Protein AF-A0A8S1B971-F1 (afdb_monomer_lite)

Sequence (126 aa):
MNSESKQNLVDVTKQIGSVVGVPVQDVDIRDVYRFKLKDNSDGPIIVELNTKIKKENFIESTITYNKGKGSDSRLNTEHLKMNGPIKPIYVAKALTKRTKHLQFLARVFKKNHKSRVAGLPMVKCF

Structure (mmCIF, N/CA/C/O backbone):
data_AF-A0A8S1B971-F1
#
_entry.id   AF-A0A8S1B971-F1
#
loop_
_atom_site.group_PDB
_atom_site.id
_atom_site.type_symbol
_atom_site.label_atom_id
_atom_site.label_alt_id
_atom_site.label_comp_id
_atom_site.label_asym_id
_atom_site.label_entity_id
_atom_site.label_seq_id
_atom_site.pdbx_PDB_ins_code
_atom_site.Cartn_x
_atom_site.Cartn_y
_atom_site.Cartn_z
_atom_site.occupancy
_atom_site.B_iso_or_equiv
_atom_site.auth_seq_id
_atom_site.auth_comp_id
_atom_site.auth_asym_id
_atom_site.auth_atom_id
_atom_site.pdbx_PDB_model_num
ATOM 1 N N . MET A 1 1 ? -6.088 27.560 0.575 1.00 31.70 1 MET A N 1
ATOM 2 C CA . MET A 1 1 ? -5.844 26.489 1.564 1.00 31.70 1 MET A CA 1
ATOM 3 C C . MET A 1 1 ? -6.767 25.324 1.239 1.00 31.70 1 MET A C 1
ATOM 5 O O . MET A 1 1 ? -7.911 25.338 1.667 1.00 31.70 1 MET A O 1
ATOM 9 N N . ASN A 1 2 ? -6.318 24.352 0.442 1.00 47.91 2 ASN A N 1
ATOM 10 C CA . ASN A 1 2 ? -7.108 23.138 0.219 1.00 47.91 2 ASN A CA 1
ATOM 11 C C . ASN A 1 2 ? -6.821 22.185 1.376 1.00 47.91 2 ASN A C 1
ATOM 13 O O . ASN A 1 2 ? -5.791 21.517 1.392 1.00 47.91 2 ASN A O 1
ATOM 17 N N . SER A 1 3 ? -7.696 22.194 2.379 1.00 62.12 3 SER A N 1
ATOM 18 C CA . SER A 1 3 ? -7.643 21.222 3.467 1.00 62.12 3 SER A CA 1
ATOM 19 C C . SER A 1 3 ? -8.049 19.862 2.902 1.00 62.12 3 SER A C 1
ATOM 21 O O . SER A 1 3 ? -9.220 19.620 2.617 1.00 62.12 3 SER A O 1
ATOM 23 N N . GLU A 1 4 ? -7.071 18.998 2.646 1.00 75.00 4 GLU A N 1
ATOM 24 C CA . GLU A 1 4 ? -7.327 17.609 2.280 1.00 75.00 4 GLU A CA 1
ATOM 25 C C . GLU A 1 4 ? -8.010 16.912 3.466 1.00 75.00 4 GLU A C 1
ATOM 27 O O . GLU A 1 4 ? -7.480 16.883 4.578 1.00 75.00 4 GLU A O 1
ATOM 32 N N . SER A 1 5 ? -9.221 16.394 3.247 1.00 88.88 5 SER A N 1
ATOM 33 C CA . SER A 1 5 ? -9.997 15.745 4.303 1.00 88.88 5 SER A CA 1
ATOM 34 C C . SER A 1 5 ? -9.587 14.278 4.464 1.00 88.88 5 SER A C 1
ATOM 36 O O . SER A 1 5 ? -9.109 13.646 3.519 1.00 88.88 5 SER A O 1
ATOM 38 N N . LYS A 1 6 ? -9.842 13.691 5.641 1.00 89.38 6 LYS A N 1
ATOM 39 C CA . LYS A 1 6 ? -9.680 12.238 5.832 1.00 89.38 6 LYS A CA 1
ATOM 40 C C . LYS A 1 6 ? -10.526 11.435 4.842 1.00 89.38 6 LYS A C 1
ATOM 42 O O . LYS A 1 6 ? -10.060 10.414 4.348 1.00 89.38 6 LYS A O 1
ATOM 47 N N . GLN A 1 7 ? -11.723 11.925 4.512 1.00 91.19 7 GLN A N 1
ATOM 48 C CA . GLN A 1 7 ? -12.599 11.279 3.540 1.00 91.19 7 GLN A CA 1
ATOM 49 C C . GLN A 1 7 ? -11.949 11.222 2.156 1.00 91.19 7 GLN A C 1
ATOM 51 O O . GLN A 1 7 ? -11.979 10.182 1.511 1.00 91.19 7 GLN A O 1
ATOM 56 N N . ASN A 1 8 ? -11.247 12.282 1.750 1.00 90.94 8 ASN A N 1
ATOM 57 C CA . ASN A 1 8 ? -10.541 12.299 0.469 1.00 90.94 8 ASN A CA 1
ATOM 58 C C . ASN A 1 8 ? -9.471 11.195 0.413 1.00 90.94 8 ASN A C 1
ATOM 60 O O . ASN A 1 8 ? -9.312 10.536 -0.610 1.00 90.94 8 ASN A O 1
ATOM 64 N N . LEU A 1 9 ? -8.752 10.958 1.518 1.00 92.06 9 LEU A N 1
ATOM 65 C CA . LEU A 1 9 ? -7.743 9.895 1.595 1.00 92.06 9 LEU A CA 1
ATOM 66 C C . LEU A 1 9 ? -8.369 8.492 1.550 1.00 92.06 9 LEU A C 1
ATOM 68 O O . LEU A 1 9 ? -7.817 7.580 0.923 1.00 92.06 9 LEU A O 1
ATOM 72 N N . VAL A 1 10 ? -9.524 8.324 2.199 1.00 95.00 10 VAL A N 1
ATOM 73 C CA . VAL A 1 10 ? -10.330 7.101 2.108 1.00 95.00 10 VAL A CA 1
ATOM 74 C C . VAL A 1 10 ? -10.747 6.859 0.659 1.00 95.00 10 VAL A C 1
ATOM 76 O O . VAL A 1 10 ? -10.505 5.777 0.126 1.00 95.00 10 VAL A O 1
ATOM 79 N N . ASP A 1 11 ? -11.297 7.870 -0.008 1.00 93.75 11 ASP A N 1
ATOM 80 C CA . ASP A 1 11 ? -11.799 7.753 -1.376 1.00 93.75 11 ASP A CA 1
ATOM 81 C C . ASP A 1 11 ? -10.673 7.424 -2.364 1.00 93.75 11 ASP A C 1
ATOM 83 O O . ASP A 1 11 ? -10.827 6.523 -3.189 1.00 93.75 11 ASP A O 1
ATOM 87 N N . VAL A 1 12 ? -9.502 8.055 -2.222 1.00 92.88 12 VAL A N 1
ATOM 88 C CA . VAL A 1 12 ? -8.296 7.709 -2.996 1.00 92.88 12 VAL A CA 1
ATOM 89 C C . VAL A 1 12 ? -7.918 6.239 -2.794 1.00 92.88 12 VAL A C 1
ATOM 91 O O . VAL A 1 12 ? -7.642 5.527 -3.759 1.00 92.88 12 VAL A O 1
ATOM 94 N N . THR A 1 13 ? -7.952 5.748 -1.554 1.00 94.38 13 THR A N 1
ATOM 95 C CA . THR A 1 13 ? -7.637 4.343 -1.245 1.00 94.38 13 THR A CA 1
ATOM 96 C C . THR A 1 13 ? -8.627 3.385 -1.914 1.00 94.38 13 THR A C 1
ATOM 98 O O . THR A 1 13 ? -8.216 2.388 -2.516 1.00 94.38 13 THR A O 1
ATOM 101 N N . LYS A 1 14 ? -9.927 3.700 -1.867 1.00 95.50 14 LYS A N 1
ATOM 102 C CA . LYS A 1 14 ? -10.983 2.912 -2.523 1.00 95.50 14 LYS A CA 1
ATOM 103 C C . LYS A 1 14 ? -10.843 2.904 -4.044 1.00 95.50 14 LYS A C 1
ATOM 105 O O . LYS A 1 14 ? -11.015 1.855 -4.672 1.00 95.50 14 LYS A O 1
ATOM 110 N N . GLN A 1 15 ? -10.506 4.048 -4.636 1.00 94.44 15 GLN A N 1
ATOM 111 C CA . GLN A 1 15 ? -10.269 4.171 -6.074 1.00 94.44 15 GLN A CA 1
ATOM 112 C C . GLN A 1 15 ? -9.072 3.327 -6.511 1.00 94.44 15 GLN A C 1
ATOM 114 O O . GLN A 1 15 ? -9.210 2.533 -7.440 1.00 94.44 15 GLN A O 1
ATOM 119 N N . ILE A 1 16 ? -7.939 3.412 -5.802 1.00 94.56 16 ILE A N 1
ATOM 120 C CA . ILE A 1 16 ? -6.772 2.559 -6.080 1.00 94.56 16 ILE A CA 1
ATOM 121 C C . ILE A 1 16 ? -7.170 1.085 -5.999 1.00 94.56 16 ILE A C 1
ATOM 123 O O . ILE A 1 16 ? -6.867 0.325 -6.917 1.00 94.56 16 ILE A O 1
ATOM 127 N N . GLY A 1 17 ? -7.890 0.693 -4.943 1.00 94.81 17 GLY A N 1
ATOM 128 C CA . GLY A 1 17 ? -8.397 -0.670 -4.780 1.00 94.81 17 GLY A CA 1
ATOM 129 C C . GLY A 1 17 ? -9.236 -1.139 -5.964 1.00 94.81 17 GLY A C 1
ATOM 130 O O . GLY A 1 17 ? -9.022 -2.231 -6.484 1.00 94.81 17 GLY A O 1
ATOM 131 N N . SER A 1 18 ? -10.127 -0.281 -6.450 1.00 95.12 18 SER A N 1
ATOM 132 C CA . SER A 1 18 ? -10.967 -0.570 -7.615 1.00 95.12 18 SER A CA 1
ATOM 133 C C . SER A 1 18 ? -10.136 -0.763 -8.890 1.00 95.12 18 SER A C 1
ATOM 135 O O . SER A 1 18 ? -10.376 -1.709 -9.635 1.00 95.12 18 SER A O 1
ATOM 137 N N . VAL A 1 19 ? -9.116 0.074 -9.112 1.00 94.00 19 VAL A N 1
ATOM 138 C CA . VAL A 1 19 ? -8.218 -0.009 -10.281 1.00 94.00 19 VAL A CA 1
ATOM 139 C C . VAL A 1 19 ? -7.395 -1.300 -10.280 1.00 94.00 19 VAL A C 1
ATOM 141 O O . VAL A 1 19 ? -7.203 -1.911 -11.331 1.00 94.00 19 VAL A O 1
ATOM 144 N N . VAL A 1 20 ? -6.915 -1.737 -9.111 1.00 93.62 20 VAL A N 1
ATOM 145 C CA . VAL A 1 20 ? -6.084 -2.950 -8.989 1.00 93.62 20 VAL A CA 1
ATOM 146 C C . VAL A 1 20 ? -6.897 -4.233 -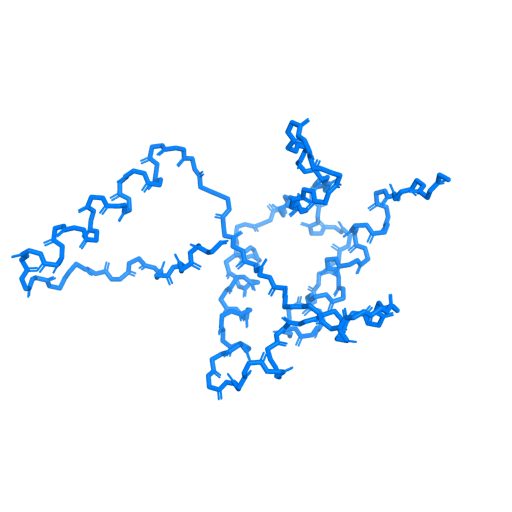8.774 1.00 93.62 20 VAL A C 1
ATOM 148 O O . VAL A 1 20 ? -6.303 -5.295 -8.606 1.00 93.62 20 VAL A O 1
ATOM 151 N N . GLY A 1 21 ? -8.233 -4.161 -8.781 1.00 93.38 21 GLY A N 1
ATOM 152 C CA . GLY A 1 21 ? -9.118 -5.324 -8.633 1.00 93.38 21 GLY A CA 1
ATOM 153 C C . GLY A 1 21 ? -9.303 -5.825 -7.195 1.00 93.38 21 GLY A C 1
ATOM 154 O O . GLY A 1 21 ? -9.755 -6.949 -6.990 1.00 93.38 21 GLY A O 1
ATOM 155 N N . VAL A 1 22 ? -8.971 -5.010 -6.191 1.00 94.88 22 VAL A N 1
ATOM 156 C CA . VAL A 1 22 ? -9.161 -5.307 -4.761 1.00 94.88 22 VAL A CA 1
ATOM 157 C C . VAL A 1 22 ? -10.022 -4.205 -4.138 1.00 94.88 22 VAL A C 1
ATOM 159 O O . VAL A 1 22 ? -9.478 -3.241 -3.593 1.00 94.88 22 VAL A O 1
ATOM 162 N N . PRO A 1 23 ? -11.363 -4.301 -4.211 1.00 94.50 23 PRO A N 1
ATOM 163 C CA . PRO A 1 23 ? -12.238 -3.274 -3.661 1.00 94.50 23 PRO A CA 1
ATOM 164 C C . PRO A 1 23 ? -12.051 -3.153 -2.142 1.00 94.50 23 PRO A C 1
ATOM 166 O O . PRO A 1 23 ? -12.080 -4.141 -1.398 1.00 94.50 23 PRO A O 1
ATOM 169 N N . VAL A 1 24 ? -11.851 -1.916 -1.691 1.00 95.50 24 VAL A N 1
ATOM 170 C CA . VAL A 1 24 ? -11.712 -1.544 -0.278 1.00 95.50 24 VAL A CA 1
ATOM 171 C C . VAL A 1 24 ? -12.991 -0.831 0.151 1.00 95.50 24 VAL A C 1
ATOM 173 O O . VAL A 1 24 ? -13.502 0.018 -0.576 1.00 95.50 24 VAL A O 1
ATOM 176 N N . GLN A 1 25 ? -13.519 -1.184 1.317 1.00 95.44 25 GLN A N 1
ATOM 177 C CA . GLN A 1 25 ? -14.675 -0.551 1.947 1.00 95.44 25 GLN A CA 1
ATOM 178 C C . GLN A 1 25 ? -14.235 0.231 3.188 1.00 95.44 25 GLN A C 1
ATOM 180 O O . GLN A 1 25 ? -13.137 0.024 3.703 1.00 95.44 25 GLN A O 1
ATOM 185 N N . ASP A 1 26 ? -15.102 1.104 3.704 1.00 94.94 26 ASP A N 1
ATOM 186 C CA . ASP A 1 26 ? -14.803 1.890 4.913 1.00 94.94 26 ASP A CA 1
ATOM 187 C C . ASP A 1 26 ? -14.473 0.999 6.113 1.00 94.94 26 ASP A C 1
ATOM 189 O O . ASP A 1 26 ? -13.524 1.261 6.841 1.00 94.94 26 ASP A O 1
ATOM 193 N N . VAL A 1 27 ? -15.193 -0.118 6.258 1.00 95.69 27 VAL A N 1
ATOM 194 C CA . VAL A 1 27 ? -14.983 -1.101 7.333 1.00 95.69 27 VAL A CA 1
ATOM 195 C C . VAL A 1 27 ? -13.614 -1.786 7.272 1.00 95.69 27 VAL A C 1
ATOM 197 O O . VAL A 1 27 ? -13.145 -2.338 8.266 1.00 95.69 27 VAL A O 1
ATOM 200 N N . ASP A 1 28 ? -12.946 -1.769 6.119 1.00 95.50 28 ASP A N 1
ATOM 201 C CA . ASP A 1 28 ? -11.613 -2.349 5.985 1.00 95.50 28 ASP A CA 1
ATOM 202 C C . ASP A 1 28 ? -10.514 -1.403 6.467 1.00 95.50 28 ASP A C 1
ATOM 204 O O . ASP A 1 28 ? -9.405 -1.865 6.748 1.00 95.50 28 ASP A O 1
ATOM 208 N N . ILE A 1 29 ? -10.796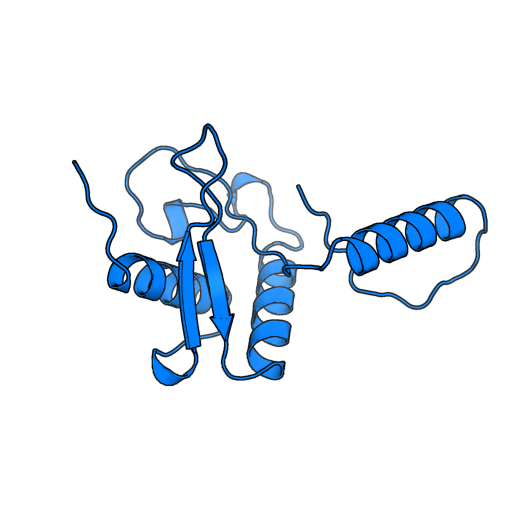 -0.100 6.536 1.00 96.38 29 ILE A N 1
ATOM 209 C CA . ILE A 1 29 ? -9.829 0.939 6.880 1.00 96.38 29 ILE A CA 1
ATOM 210 C C . ILE A 1 29 ? -9.947 1.225 8.373 1.00 96.38 29 ILE A C 1
ATOM 212 O O . ILE A 1 29 ? -10.983 1.652 8.873 1.00 96.38 29 ILE A O 1
ATOM 216 N N . ARG A 1 30 ? -8.855 0.987 9.094 1.00 95.81 30 ARG A N 1
ATOM 217 C CA . ARG A 1 30 ? -8.731 1.319 10.513 1.00 95.81 30 ARG A CA 1
ATOM 218 C C . ARG A 1 30 ? -8.391 2.785 10.713 1.00 95.81 30 ARG A C 1
ATOM 220 O O . ARG A 1 30 ? -8.983 3.443 11.559 1.00 95.81 30 ARG A O 1
ATOM 227 N N . ASP A 1 31 ? -7.406 3.263 9.963 1.00 94.44 31 ASP A N 1
ATOM 228 C CA . ASP A 1 31 ? -6.941 4.641 10.029 1.00 94.44 31 ASP A CA 1
ATOM 229 C C . ASP A 1 31 ? -6.286 5.049 8.707 1.00 94.44 31 ASP A C 1
ATOM 231 O O . ASP A 1 31 ? -5.765 4.211 7.959 1.00 94.44 31 ASP A O 1
ATOM 235 N N . VAL A 1 32 ? -6.319 6.348 8.422 1.00 94.56 32 VAL A N 1
ATOM 236 C CA . VAL A 1 32 ? -5.686 6.932 7.244 1.00 94.56 32 VAL A CA 1
ATOM 237 C C . VAL A 1 32 ? -5.204 8.351 7.519 1.00 94.56 32 VAL A C 1
ATOM 239 O O . VAL A 1 32 ? -5.931 9.198 8.046 1.00 94.56 32 VAL A O 1
ATOM 242 N N . TYR A 1 33 ? -3.959 8.624 7.137 1.00 91.75 33 TYR A N 1
ATOM 243 C CA . TYR A 1 33 ? -3.330 9.928 7.321 1.00 91.75 33 TYR A CA 1
ATOM 244 C C . TYR A 1 33 ? -2.161 10.129 6.358 1.00 91.75 33 TYR A C 1
ATOM 246 O O . TYR A 1 33 ? -1.577 9.174 5.847 1.00 91.75 33 TYR A O 1
ATOM 254 N N . ARG A 1 34 ? -1.760 11.385 6.143 1.00 88.69 34 ARG A N 1
ATOM 255 C CA . ARG A 1 34 ? -0.482 11.695 5.493 1.00 88.69 34 ARG A CA 1
ATOM 256 C C . ARG A 1 34 ? 0.644 11.749 6.505 1.00 88.69 34 ARG A C 1
ATOM 258 O O . ARG A 1 34 ? 0.554 12.439 7.521 1.00 88.69 34 ARG A O 1
ATOM 265 N N . PHE A 1 35 ? 1.737 11.066 6.196 1.00 87.06 35 PHE A N 1
ATOM 266 C CA . PHE A 1 35 ? 2.959 11.183 6.976 1.00 87.06 35 PHE A CA 1
ATOM 267 C C . PHE A 1 35 ? 3.703 12.462 6.578 1.00 87.06 35 PHE A C 1
ATOM 269 O O . PHE A 1 35 ? 4.219 12.559 5.468 1.00 87.06 35 PHE A O 1
ATOM 276 N N . LYS A 1 36 ? 3.759 13.450 7.476 1.00 81.50 36 LYS A N 1
ATOM 277 C CA . LYS A 1 36 ? 4.447 14.724 7.222 1.00 81.50 36 LYS A CA 1
ATOM 278 C C . LYS A 1 36 ? 5.961 14.510 7.192 1.00 81.50 36 LYS A C 1
ATOM 280 O O . LYS A 1 36 ? 6.551 14.125 8.202 1.00 81.50 36 LYS A O 1
ATOM 285 N N . LEU A 1 37 ? 6.593 14.788 6.054 1.00 78.38 37 LEU A N 1
ATOM 286 C CA . LEU A 1 37 ? 8.043 14.965 5.999 1.00 78.38 37 LEU A CA 1
ATOM 287 C C . LEU A 1 37 ? 8.355 16.425 6.328 1.00 78.38 37 LEU A C 1
ATOM 289 O O . LEU A 1 37 ? 7.583 17.312 5.976 1.00 78.38 37 LEU A O 1
ATOM 293 N N . LYS A 1 38 ? 9.483 16.651 7.010 1.00 72.19 38 LYS A N 1
ATOM 294 C CA . LYS A 1 38 ? 9.887 17.941 7.596 1.00 72.19 38 LYS A CA 1
ATOM 295 C C . LYS A 1 38 ? 9.748 19.136 6.636 1.00 72.19 38 LYS A C 1
ATOM 297 O O . LYS A 1 38 ? 9.377 20.206 7.093 1.00 72.19 38 LYS A O 1
ATOM 302 N N . ASP A 1 39 ? 9.938 18.901 5.334 1.00 67.94 39 ASP A N 1
ATOM 303 C CA . ASP A 1 39 ? 9.974 19.936 4.293 1.00 67.94 39 ASP A CA 1
ATOM 304 C C . ASP A 1 39 ? 9.013 19.671 3.115 1.00 67.94 39 ASP A C 1
ATOM 306 O O . ASP A 1 39 ? 9.130 20.313 2.075 1.00 67.94 39 ASP A O 1
ATOM 310 N N . ASN A 1 40 ? 8.082 18.710 3.224 1.00 58.59 40 ASN A N 1
ATOM 311 C CA . ASN A 1 40 ? 7.227 18.324 2.095 1.00 58.59 40 ASN A CA 1
ATOM 312 C C . ASN A 1 40 ? 5.755 18.169 2.497 1.00 58.59 40 ASN A C 1
ATOM 314 O O . ASN A 1 40 ? 5.406 17.303 3.306 1.00 58.59 40 ASN A O 1
ATOM 318 N N . SER A 1 41 ? 4.885 18.972 1.877 1.00 60.16 41 SER A N 1
ATOM 319 C CA . SER A 1 41 ? 3.424 18.851 2.001 1.00 60.16 41 SER A CA 1
ATOM 320 C C . SER A 1 41 ? 2.882 17.568 1.361 1.00 60.16 41 SER A C 1
ATOM 322 O O . SER A 1 41 ? 1.818 17.094 1.751 1.00 60.16 41 SER A O 1
ATOM 324 N N . ASP A 1 42 ? 3.644 16.959 0.449 1.00 73.06 42 ASP A N 1
ATOM 325 C CA . ASP A 1 42 ? 3.227 15.816 -0.372 1.00 73.06 42 ASP A CA 1
ATOM 326 C C . ASP A 1 42 ? 3.689 14.468 0.208 1.00 73.06 42 ASP A C 1
ATOM 328 O O . ASP A 1 42 ? 4.058 13.538 -0.510 1.00 73.06 42 ASP A O 1
ATOM 332 N N . GLY A 1 43 ? 3.693 14.353 1.535 1.00 83.12 43 GLY A N 1
ATOM 333 C CA . GLY A 1 43 ? 4.063 13.119 2.224 1.00 83.12 43 GLY A CA 1
ATOM 334 C C . GLY A 1 43 ? 3.182 11.919 1.834 1.00 83.12 43 GLY A C 1
ATOM 335 O O . GLY A 1 43 ? 2.034 12.106 1.409 1.00 83.12 43 GLY A O 1
ATOM 336 N N . PRO A 1 44 ? 3.686 10.678 1.978 1.00 89.88 44 PRO A N 1
ATOM 337 C CA . PRO A 1 44 ? 2.947 9.487 1.579 1.00 89.88 44 PRO A CA 1
ATOM 338 C C . PRO A 1 44 ? 1.674 9.323 2.413 1.00 89.88 44 PRO A C 1
ATOM 340 O O . PRO A 1 44 ? 1.647 9.629 3.610 1.00 89.88 44 PRO A O 1
ATOM 343 N N . ILE A 1 45 ? 0.631 8.792 1.778 1.00 91.88 45 ILE A N 1
ATOM 344 C CA . ILE A 1 45 ? -0.599 8.387 2.457 1.00 91.88 45 ILE A CA 1
ATOM 345 C C . ILE A 1 45 ? -0.330 7.043 3.133 1.00 91.88 45 ILE A C 1
ATOM 347 O O . ILE A 1 45 ? 0.041 6.063 2.483 1.00 91.88 45 ILE A O 1
ATOM 351 N N . ILE A 1 46 ? -0.494 7.008 4.449 1.00 93.31 46 ILE A N 1
ATOM 352 C CA . ILE A 1 46 ? -0.423 5.796 5.249 1.00 93.31 46 ILE A CA 1
ATOM 353 C C . ILE A 1 46 ? -1.846 5.323 5.496 1.00 93.31 46 ILE A C 1
ATOM 355 O O . ILE A 1 46 ? -2.678 6.075 5.996 1.00 93.31 46 ILE A O 1
ATOM 359 N N . VAL A 1 47 ? -2.102 4.067 5.140 1.00 95.19 47 VAL A N 1
ATOM 360 C CA . VAL A 1 47 ? -3.382 3.395 5.358 1.00 95.19 47 VAL A CA 1
ATOM 361 C C . VAL A 1 47 ? -3.147 2.195 6.262 1.00 95.19 47 VAL A C 1
ATOM 363 O O . VAL A 1 47 ? -2.341 1.307 5.950 1.00 95.19 47 VAL A O 1
ATOM 366 N N . GLU A 1 48 ? -3.871 2.151 7.371 1.00 95.31 48 GLU A N 1
ATOM 367 C CA . GLU A 1 48 ? -3.963 0.974 8.219 1.00 95.31 48 GLU A CA 1
ATOM 368 C C . GLU A 1 48 ? -5.230 0.201 7.876 1.00 95.31 48 GLU A C 1
ATOM 370 O O . GLU A 1 48 ? -6.337 0.718 7.974 1.00 95.31 48 GLU A O 1
ATOM 375 N N . LEU A 1 49 ? -5.062 -1.055 7.465 1.00 95.56 49 LEU A N 1
ATOM 376 C CA . LEU A 1 49 ? -6.173 -1.954 7.173 1.00 95.56 49 LEU A CA 1
ATOM 377 C C . LEU A 1 49 ? -6.453 -2.864 8.367 1.00 95.56 49 LEU A C 1
ATOM 379 O O . LEU A 1 49 ? -5.532 -3.279 9.077 1.00 95.56 49 LEU A O 1
ATOM 383 N N . ASN A 1 50 ? -7.720 -3.225 8.547 1.00 95.69 50 ASN A N 1
ATOM 384 C CA . ASN A 1 50 ? -8.165 -4.066 9.652 1.00 95.69 50 ASN A CA 1
ATOM 385 C C . ASN A 1 50 ? -7.642 -5.502 9.569 1.00 95.69 50 ASN A C 1
ATOM 387 O O . ASN A 1 50 ? -7.339 -6.101 10.602 1.00 95.69 50 ASN A O 1
ATOM 391 N N . THR A 1 51 ? -7.487 -6.045 8.359 1.00 94.88 51 THR A N 1
ATOM 392 C CA . THR A 1 51 ? -7.000 -7.412 8.156 1.00 94.88 51 THR A CA 1
ATOM 393 C C . THR A 1 51 ? -5.664 -7.436 7.421 1.00 94.88 51 THR A C 1
ATOM 395 O O . THR A 1 51 ? -5.429 -6.730 6.436 1.00 94.88 51 THR A O 1
ATOM 398 N N . LYS A 1 52 ? -4.767 -8.312 7.886 1.00 93.00 52 LYS A N 1
ATOM 399 C CA . LYS A 1 52 ? -3.469 -8.540 7.239 1.00 93.00 52 LYS A CA 1
ATOM 400 C C . LYS A 1 52 ? -3.631 -9.149 5.842 1.00 93.00 52 LYS A C 1
ATOM 402 O O . LYS A 1 52 ? -2.900 -8.761 4.939 1.00 93.00 52 LYS A O 1
ATOM 407 N N . ILE A 1 53 ? -4.611 -10.038 5.668 1.00 95.00 53 ILE A N 1
ATOM 408 C CA . ILE A 1 53 ? -4.905 -10.700 4.390 1.00 95.00 53 ILE A CA 1
ATOM 409 C C . ILE A 1 53 ? -5.236 -9.658 3.318 1.00 95.00 53 ILE A C 1
ATOM 411 O O . ILE A 1 53 ? -4.628 -9.654 2.252 1.00 95.00 53 ILE A O 1
ATOM 415 N N . LYS A 1 54 ? -6.128 -8.702 3.615 1.00 94.62 54 LYS A N 1
ATOM 416 C CA . LYS A 1 54 ? -6.508 -7.670 2.641 1.00 94.62 54 LYS A CA 1
ATOM 417 C C . LYS A 1 54 ? -5.341 -6.751 2.293 1.00 94.62 54 LYS A C 1
ATOM 419 O O . LYS A 1 54 ? -5.164 -6.404 1.131 1.00 94.62 54 LYS A O 1
ATOM 424 N N . LYS A 1 55 ? -4.490 -6.432 3.274 1.00 94.06 55 LYS A N 1
ATOM 425 C CA . LYS A 1 55 ? -3.238 -5.697 3.049 1.00 94.06 55 LYS A CA 1
ATOM 426 C C . LYS A 1 55 ? -2.283 -6.429 2.105 1.00 94.0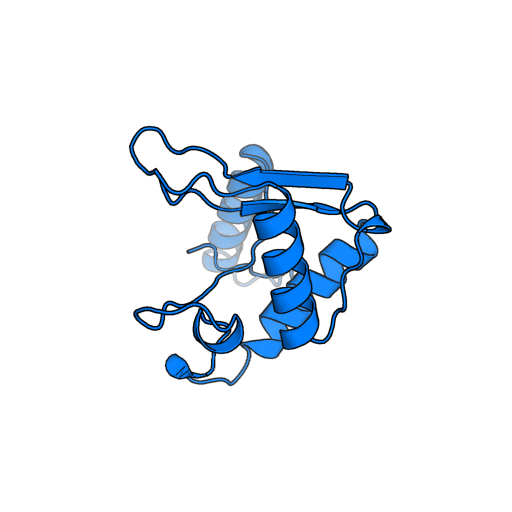6 55 LYS A C 1
ATOM 428 O O . LYS A 1 55 ? -1.706 -5.791 1.228 1.00 94.06 55 LYS A O 1
ATOM 433 N N . GLU A 1 56 ? -2.081 -7.728 2.301 1.00 94.31 56 GLU A N 1
ATOM 434 C CA . GLU A 1 56 ? -1.189 -8.530 1.453 1.00 94.31 56 GLU A CA 1
ATOM 435 C C . GLU A 1 56 ? -1.751 -8.638 0.031 1.00 94.31 56 GLU A C 1
ATOM 437 O O . GLU A 1 56 ? -1.056 -8.258 -0.912 1.00 94.31 56 GLU A O 1
ATOM 442 N N . ASN A 1 57 ? -3.041 -8.958 -0.108 1.00 95.12 57 ASN A N 1
ATOM 443 C CA . ASN A 1 57 ? -3.728 -9.010 -1.402 1.00 95.12 57 ASN A CA 1
ATOM 444 C C . ASN A 1 57 ? -3.665 -7.674 -2.154 1.00 95.12 57 ASN A C 1
ATOM 446 O O . ASN A 1 57 ? -3.417 -7.653 -3.357 1.00 95.12 57 ASN A O 1
ATOM 450 N N . PHE A 1 58 ? -3.860 -6.548 -1.462 1.00 95.38 58 PHE A N 1
ATOM 451 C CA . PHE A 1 58 ? -3.807 -5.213 -2.063 1.00 95.38 58 PHE A CA 1
ATOM 452 C C . PHE A 1 58 ? -2.413 -4.885 -2.622 1.00 95.38 58 PHE A C 1
ATOM 454 O O . PHE A 1 58 ? -2.278 -4.396 -3.747 1.00 95.38 58 PHE A O 1
ATOM 461 N N . ILE A 1 59 ? -1.357 -5.196 -1.862 1.00 94.25 59 ILE A N 1
ATOM 462 C CA . ILE A 1 59 ? 0.030 -4.977 -2.296 1.00 94.25 59 ILE A CA 1
ATOM 463 C C . ILE A 1 59 ? 0.374 -5.888 -3.480 1.00 94.25 59 ILE A C 1
ATOM 465 O O . ILE A 1 59 ? 0.915 -5.414 -4.481 1.00 94.25 59 ILE A O 1
ATOM 469 N N . GLU A 1 60 ? 0.053 -7.177 -3.392 1.00 94.44 60 GLU A N 1
ATOM 470 C CA . GLU A 1 60 ? 0.335 -8.148 -4.455 1.00 94.44 60 GLU A CA 1
ATOM 471 C C . GLU A 1 60 ? -0.422 -7.829 -5.743 1.00 94.44 60 GLU A C 1
ATOM 473 O O . GLU A 1 60 ? 0.161 -7.883 -6.830 1.00 94.44 60 GLU A O 1
ATOM 478 N N . SER A 1 61 ? -1.682 -7.412 -5.630 1.00 94.06 61 SER A N 1
ATOM 479 C CA . SER A 1 61 ? -2.493 -6.998 -6.778 1.00 94.06 61 SER A CA 1
ATOM 480 C C . SER A 1 61 ? -1.941 -5.735 -7.423 1.00 94.06 61 SER A C 1
ATOM 482 O O . SER A 1 61 ? -1.888 -5.656 -8.644 1.00 94.06 61 SER A O 1
ATOM 484 N N . THR A 1 62 ? -1.408 -4.789 -6.642 1.00 93.31 62 THR A N 1
ATOM 485 C CA . THR A 1 62 ? -0.751 -3.600 -7.209 1.00 93.31 62 THR A CA 1
ATOM 486 C C . THR A 1 62 ? 0.542 -3.953 -7.953 1.00 93.31 62 THR A C 1
ATOM 488 O O . THR A 1 62 ? 0.819 -3.419 -9.030 1.00 93.31 62 THR A O 1
ATOM 491 N N . ILE A 1 63 ? 1.347 -4.875 -7.413 1.00 92.19 63 ILE A N 1
ATOM 492 C CA . ILE A 1 63 ? 2.556 -5.369 -8.094 1.00 92.19 63 ILE A CA 1
ATOM 493 C C . ILE A 1 63 ? 2.173 -6.090 -9.390 1.00 92.19 63 ILE A C 1
ATOM 495 O O . ILE A 1 63 ? 2.788 -5.850 -10.429 1.00 92.19 63 ILE A O 1
ATOM 499 N N . THR A 1 64 ? 1.150 -6.942 -9.334 1.00 93.38 64 THR A N 1
ATOM 500 C CA . THR A 1 64 ? 0.650 -7.711 -10.480 1.00 93.38 64 THR A CA 1
ATOM 501 C C . THR A 1 64 ? 0.065 -6.796 -11.549 1.00 93.38 64 THR A C 1
ATOM 503 O O . THR A 1 64 ? 0.408 -6.947 -12.717 1.00 93.38 64 THR A O 1
ATOM 506 N N . TYR A 1 65 ? -0.711 -5.785 -11.155 1.00 93.12 65 TYR A N 1
ATOM 507 C CA . TYR A 1 65 ? -1.271 -4.771 -12.049 1.00 93.12 65 TYR A CA 1
ATOM 508 C C . TYR A 1 65 ? -0.184 -4.035 -12.840 1.00 93.12 65 TYR A C 1
ATOM 510 O O . TYR A 1 65 ? -0.359 -3.757 -14.023 1.00 93.12 65 TYR A O 1
ATOM 518 N N . ASN A 1 66 ? 0.948 -3.732 -12.201 1.00 92.50 66 ASN A N 1
ATOM 519 C CA . ASN A 1 66 ? 2.067 -3.035 -12.836 1.00 92.50 66 ASN A CA 1
ATOM 520 C C . ASN A 1 66 ? 2.996 -3.966 -13.636 1.00 92.50 66 ASN A C 1
ATOM 522 O O . ASN A 1 66 ? 3.832 -3.488 -14.411 1.00 92.50 66 ASN A O 1
ATOM 526 N N . LYS A 1 67 ? 2.902 -5.286 -13.445 1.00 91.31 67 LYS A N 1
ATOM 527 C CA . LYS A 1 67 ? 3.790 -6.263 -14.082 1.00 91.31 67 LYS A CA 1
ATOM 528 C C . LYS A 1 67 ? 3.501 -6.333 -15.582 1.00 91.31 67 LYS A C 1
ATOM 530 O O . LYS A 1 67 ? 2.367 -6.520 -15.995 1.00 91.31 67 LYS A O 1
ATOM 535 N N . GLY A 1 68 ? 4.541 -6.192 -16.403 1.00 81.62 68 GLY A N 1
ATOM 536 C CA . GLY A 1 68 ? 4.418 -6.238 -17.866 1.00 81.62 68 GLY A CA 1
ATOM 537 C C . GLY A 1 68 ? 3.857 -4.964 -18.511 1.00 81.62 68 GLY A C 1
ATOM 538 O O . GLY A 1 68 ? 3.846 -4.881 -19.733 1.00 81.62 68 GLY A O 1
ATOM 539 N N . LYS A 1 69 ? 3.453 -3.955 -17.724 1.00 87.06 69 LYS A N 1
ATOM 540 C CA . LYS A 1 69 ? 3.009 -2.654 -18.241 1.00 87.06 69 LYS A CA 1
ATOM 541 C C . LYS A 1 69 ? 4.183 -1.691 -18.458 1.00 87.06 69 LYS A C 1
ATOM 543 O O . LYS A 1 69 ? 5.107 -1.628 -17.633 1.00 87.06 69 LYS A O 1
ATOM 548 N N . GLY A 1 70 ? 4.116 -0.930 -19.556 1.00 78.75 70 GLY A N 1
ATOM 549 C CA . GLY A 1 70 ? 5.003 0.205 -19.839 1.00 78.75 70 GLY A CA 1
ATOM 550 C C . GLY A 1 70 ? 4.887 1.302 -18.775 1.00 78.75 70 GLY A C 1
ATOM 551 O O . GLY A 1 70 ? 3.967 1.268 -17.959 1.00 78.75 70 GLY A O 1
ATOM 552 N N . SER A 1 71 ? 5.827 2.254 -18.747 1.00 75.00 71 SER A N 1
ATOM 553 C CA . SER A 1 71 ? 5.868 3.333 -17.740 1.00 75.00 71 SER A CA 1
ATOM 554 C C . SER A 1 71 ? 4.545 4.081 -17.609 1.00 75.00 71 SER A C 1
ATOM 556 O O . SER A 1 71 ? 4.128 4.377 -16.492 1.00 75.00 71 SER A O 1
ATOM 558 N N . ASP A 1 72 ? 3.879 4.303 -18.737 1.00 77.81 72 ASP A N 1
ATOM 559 C CA . ASP A 1 72 ? 2.730 5.201 -18.833 1.00 77.81 72 ASP A CA 1
ATOM 560 C C . ASP A 1 72 ? 1.428 4.501 -18.428 1.00 77.81 72 ASP A C 1
ATOM 562 O O . ASP A 1 72 ? 0.515 5.133 -17.914 1.00 77.81 72 ASP A O 1
ATOM 566 N N . SER A 1 73 ? 1.366 3.172 -18.569 1.00 83.75 73 SER A N 1
ATOM 567 C CA . SER A 1 73 ? 0.183 2.359 -18.239 1.00 83.75 73 SER A CA 1
ATOM 568 C C . SER A 1 73 ? 0.206 1.785 -16.815 1.00 83.75 73 SER A C 1
ATOM 570 O O . SER A 1 73 ? -0.685 1.020 -16.431 1.00 83.75 73 SER A O 1
ATOM 572 N N . ARG A 1 74 ? 1.258 2.073 -16.038 1.00 90.38 74 ARG A N 1
ATOM 573 C CA . ARG A 1 74 ? 1.322 1.722 -14.611 1.00 90.38 74 ARG A CA 1
ATOM 574 C C . ARG A 1 74 ? 0.319 2.545 -13.816 1.00 90.38 74 ARG A C 1
ATOM 576 O O . ARG A 1 74 ? -0.150 3.577 -14.274 1.00 90.38 74 ARG A O 1
ATOM 583 N N . LEU A 1 75 ? 0.032 2.097 -12.594 1.00 90.81 75 LEU A N 1
ATOM 584 C CA . LEU A 1 75 ? -0.805 2.850 -11.665 1.00 90.81 75 LEU A CA 1
ATOM 585 C C . LEU A 1 75 ? -0.287 4.296 -11.554 1.00 90.81 75 LEU A C 1
ATOM 587 O O . LEU A 1 75 ? 0.875 4.524 -11.215 1.00 90.81 75 LEU A O 1
ATOM 591 N N . ASN A 1 76 ? -1.145 5.256 -11.877 1.00 92.00 76 ASN A N 1
ATOM 592 C CA . ASN A 1 76 ? -0.811 6.660 -12.053 1.00 92.00 76 ASN A CA 1
ATOM 593 C C . ASN A 1 76 ? -2.022 7.534 -11.661 1.00 92.00 76 ASN A C 1
ATOM 595 O O . ASN A 1 76 ? -3.102 7.021 -11.358 1.00 92.00 76 ASN A O 1
ATOM 599 N N . THR A 1 77 ? -1.841 8.853 -11.642 1.00 89.44 77 THR A N 1
ATOM 600 C CA . THR A 1 77 ? -2.886 9.816 -11.254 1.00 89.44 77 THR A CA 1
ATOM 601 C C . THR A 1 77 ? -4.064 9.899 -12.228 1.00 89.44 77 THR A C 1
ATOM 603 O O . THR A 1 77 ? -5.159 10.272 -11.805 1.00 89.44 77 THR A O 1
ATOM 606 N N . GLU A 1 78 ? -3.886 9.503 -13.491 1.00 90.38 78 GLU A N 1
ATOM 607 C CA . GLU A 1 78 ? -4.963 9.456 -14.490 1.00 90.38 78 GLU A CA 1
ATOM 608 C C . GLU A 1 78 ? -6.034 8.433 -14.088 1.00 90.38 78 GLU A C 1
ATOM 610 O O . GLU A 1 78 ? -7.231 8.725 -14.112 1.00 90.38 78 GLU A O 1
ATOM 615 N N . HIS A 1 79 ? -5.611 7.267 -13.589 1.00 87.31 79 HIS A N 1
ATOM 616 C CA . HIS A 1 79 ? -6.520 6.232 -13.089 1.00 87.31 79 HIS A CA 1
ATOM 617 C C . HIS A 1 79 ? -7.342 6.661 -11.861 1.00 87.31 79 HIS A C 1
ATOM 619 O O . HIS A 1 79 ? -8.362 6.041 -11.562 1.00 87.31 79 HIS A O 1
ATOM 625 N N . LEU A 1 80 ? -6.925 7.721 -11.164 1.00 85.94 80 LEU A N 1
ATOM 626 C CA . LEU A 1 80 ? -7.638 8.298 -10.021 1.00 85.94 80 LEU A CA 1
ATOM 627 C C . LEU A 1 80 ? -8.494 9.513 -10.393 1.00 85.94 80 LEU A C 1
ATOM 629 O O . LEU A 1 80 ? -9.032 10.177 -9.510 1.00 85.94 80 LEU A O 1
ATOM 633 N N . LYS A 1 81 ? -8.613 9.833 -11.691 1.00 82.88 81 LYS A N 1
ATOM 634 C CA . LYS A 1 81 ? -9.333 11.021 -12.182 1.00 82.88 81 LYS A CA 1
ATOM 635 C C . LYS A 1 81 ? -8.858 12.316 -11.504 1.00 82.88 81 LYS A C 1
ATOM 637 O O . LYS A 1 81 ? -9.636 13.250 -11.315 1.00 82.88 81 LYS A O 1
ATOM 642 N N . MET A 1 82 ? -7.587 12.366 -11.102 1.00 80.50 82 MET A N 1
ATOM 643 C CA . MET A 1 82 ? -7.002 13.563 -10.515 1.00 80.50 82 MET A CA 1
ATOM 644 C C . MET A 1 82 ? -6.594 14.507 -11.642 1.00 80.50 82 MET A C 1
ATOM 646 O O . MET A 1 82 ? -5.790 14.144 -12.498 1.00 80.50 82 MET A O 1
ATOM 650 N N . ASN A 1 83 ? -7.122 15.729 -11.629 1.00 78.38 83 ASN A N 1
ATOM 651 C CA . ASN A 1 83 ? -6.727 16.749 -12.595 1.00 78.38 83 ASN A CA 1
ATOM 652 C C . ASN A 1 83 ? -5.272 17.171 -12.348 1.00 78.38 83 ASN A C 1
ATOM 654 O O . ASN A 1 83 ? -4.912 17.550 -11.232 1.00 78.38 83 ASN A O 1
ATOM 658 N N . GLY A 1 84 ? -4.442 17.130 -13.391 1.00 81.88 84 GLY A N 1
ATOM 659 C CA . GLY A 1 84 ? -3.048 17.561 -13.330 1.00 81.88 84 GLY A CA 1
ATOM 660 C C . GLY A 1 84 ? -2.110 16.706 -14.184 1.00 81.88 84 GLY A C 1
ATOM 661 O O . GLY A 1 84 ? -2.568 15.878 -14.972 1.00 81.88 84 GLY A O 1
ATOM 662 N N . PRO A 1 85 ? -0.787 16.898 -14.043 1.00 86.06 85 PRO A N 1
ATOM 663 C CA . PRO A 1 85 ? 0.195 16.075 -14.738 1.00 86.06 85 PRO A CA 1
ATOM 664 C C . PRO A 1 85 ? 0.104 14.612 -14.289 1.00 86.06 85 PRO A C 1
ATOM 666 O O . PRO A 1 85 ? -0.054 14.321 -13.098 1.00 86.06 85 PRO A O 1
ATOM 669 N N . ILE A 1 86 ? 0.254 13.693 -15.245 1.00 87.69 86 ILE A N 1
ATOM 670 C CA . ILE A 1 86 ? 0.269 12.253 -14.984 1.00 87.69 86 ILE A CA 1
ATOM 671 C C . ILE A 1 86 ? 1.517 11.923 -14.162 1.00 87.69 86 ILE A C 1
ATOM 673 O O . ILE A 1 86 ? 2.647 12.133 -14.603 1.00 87.69 86 ILE A O 1
ATOM 677 N N . LYS A 1 87 ? 1.313 11.420 -12.944 1.00 88.50 87 LYS A N 1
ATOM 678 C CA . LYS A 1 87 ? 2.381 10.994 -12.036 1.00 88.50 87 LYS A CA 1
ATOM 679 C C . LYS A 1 87 ? 2.177 9.529 -11.651 1.00 88.50 87 LYS A C 1
ATOM 681 O O . LYS A 1 87 ? 1.043 9.138 -11.371 1.00 88.50 87 LYS A O 1
ATOM 686 N N . PRO A 1 88 ? 3.243 8.713 -11.606 1.00 89.75 88 PRO A N 1
ATOM 687 C CA . PRO A 1 88 ? 3.143 7.328 -11.163 1.00 89.75 88 PRO A CA 1
ATOM 688 C C . PRO A 1 88 ? 2.826 7.253 -9.666 1.00 89.75 88 PRO A C 1
ATOM 690 O O . PRO A 1 88 ? 3.318 8.055 -8.869 1.00 89.75 88 PRO A O 1
ATOM 693 N N . ILE A 1 89 ? 2.031 6.256 -9.286 1.00 90.56 89 ILE A N 1
ATOM 694 C CA . ILE A 1 89 ? 1.629 5.991 -7.905 1.00 90.56 89 ILE A CA 1
ATOM 695 C C . ILE A 1 89 ? 2.251 4.675 -7.458 1.00 90.56 89 ILE A C 1
ATOM 697 O O . ILE A 1 89 ? 2.086 3.629 -8.091 1.00 90.56 89 ILE A O 1
ATOM 701 N N . TYR A 1 90 ? 2.949 4.725 -6.327 1.00 90.00 90 TYR A N 1
ATOM 702 C CA . TYR A 1 90 ? 3.623 3.572 -5.749 1.00 90.00 90 TYR A CA 1
ATOM 703 C C . TYR A 1 90 ? 2.929 3.139 -4.465 1.00 90.00 90 TYR A C 1
ATOM 705 O O . TYR A 1 90 ? 2.706 3.938 -3.559 1.00 90.00 90 TYR A O 1
ATOM 713 N N . VAL A 1 91 ? 2.636 1.844 -4.374 1.00 92.00 91 VAL A N 1
ATOM 714 C CA . VAL A 1 91 ? 2.094 1.214 -3.169 1.00 92.00 91 VAL A CA 1
ATOM 715 C C . VAL A 1 91 ? 3.158 0.292 -2.599 1.00 92.00 91 VAL A C 1
ATOM 717 O O . VAL A 1 91 ? 3.646 -0.614 -3.275 1.00 92.00 91 VAL A O 1
ATOM 720 N N . ALA A 1 92 ? 3.525 0.518 -1.341 1.00 89.31 92 ALA A N 1
ATOM 721 C CA . ALA A 1 92 ? 4.533 -0.272 -0.654 1.00 89.31 92 ALA A CA 1
ATOM 722 C C . ALA A 1 92 ? 4.123 -0.560 0.789 1.00 89.31 92 ALA A C 1
ATOM 724 O O . ALA A 1 92 ? 3.400 0.196 1.436 1.00 89.31 92 ALA A O 1
ATOM 725 N N . LYS A 1 93 ? 4.641 -1.666 1.327 1.00 88.25 93 LYS A N 1
ATOM 726 C CA . LYS A 1 93 ? 4.471 -2.002 2.739 1.00 88.25 93 LYS A CA 1
ATOM 727 C C . LYS A 1 93 ? 5.323 -1.073 3.602 1.00 88.25 93 LYS A C 1
ATOM 729 O O . LYS A 1 93 ? 6.541 -1.016 3.440 1.00 88.25 93 LYS A O 1
ATOM 734 N N . ALA A 1 94 ? 4.705 -0.435 4.594 1.00 87.00 94 ALA A N 1
ATOM 735 C CA . ALA A 1 94 ? 5.441 0.224 5.666 1.00 87.00 94 ALA A CA 1
ATOM 736 C C . ALA A 1 94 ? 6.207 -0.826 6.496 1.00 87.00 94 ALA A C 1
ATOM 738 O O . ALA A 1 94 ? 5.616 -1.749 7.062 1.00 87.00 94 ALA A O 1
ATOM 739 N N . LEU A 1 95 ? 7.536 -0.705 6.526 1.00 85.50 95 LEU A N 1
ATOM 740 C CA . LEU A 1 95 ? 8.448 -1.587 7.258 1.00 85.50 95 LEU A CA 1
ATOM 741 C C . LEU A 1 95 ? 9.160 -0.808 8.362 1.00 85.50 95 LEU A C 1
ATOM 743 O O . LEU A 1 95 ? 9.551 0.344 8.162 1.00 85.50 95 LEU A O 1
ATOM 747 N N . THR A 1 96 ? 9.404 -1.465 9.496 1.00 86.19 96 THR A N 1
ATOM 748 C CA . THR A 1 96 ? 10.219 -0.888 10.573 1.00 86.19 96 THR A CA 1
ATOM 749 C C . THR A 1 96 ? 11.675 -0.728 10.125 1.00 86.19 96 THR A C 1
ATOM 751 O O . THR A 1 96 ? 12.147 -1.442 9.234 1.00 86.19 96 THR A O 1
ATOM 754 N N . LYS A 1 97 ? 12.425 0.177 10.768 1.00 85.81 97 LYS A N 1
ATOM 755 C CA . LYS A 1 97 ? 13.856 0.397 10.478 1.00 85.81 97 LYS A CA 1
ATOM 756 C C . LYS A 1 97 ? 14.666 -0.904 10.567 1.00 85.81 97 LYS A C 1
ATOM 758 O O . LYS A 1 97 ? 15.484 -1.172 9.691 1.00 85.81 97 LYS A O 1
ATOM 763 N N . ARG A 1 98 ? 14.380 -1.739 11.575 1.00 88.44 98 ARG A N 1
ATOM 764 C CA . ARG A 1 98 ? 15.020 -3.052 11.759 1.00 88.44 98 ARG A CA 1
ATOM 765 C C . ARG A 1 98 ? 14.733 -3.985 10.584 1.00 88.44 98 ARG A C 1
ATOM 767 O O . ARG A 1 98 ? 15.660 -4.549 10.017 1.00 88.44 98 ARG A O 1
ATOM 774 N N . THR A 1 99 ? 13.473 -4.099 10.161 1.00 87.69 99 THR A N 1
ATOM 775 C CA . THR A 1 99 ? 13.102 -4.965 9.030 1.00 87.69 99 THR A CA 1
ATOM 776 C C . THR A 1 99 ? 13.670 -4.460 7.704 1.00 87.69 99 THR A C 1
ATOM 778 O O . THR A 1 99 ? 14.121 -5.270 6.898 1.00 87.69 99 THR A O 1
ATOM 781 N N . LYS A 1 100 ? 13.708 -3.139 7.476 1.00 86.88 100 LYS A N 1
ATOM 782 C CA . LYS A 1 100 ? 14.369 -2.554 6.294 1.00 86.88 100 LYS A CA 1
ATOM 783 C C . LYS A 1 100 ? 15.857 -2.904 6.261 1.00 86.88 100 LYS A C 1
ATOM 785 O O . LYS A 1 100 ? 16.359 -3.322 5.221 1.00 86.88 100 LYS A O 1
ATOM 790 N N . HIS A 1 101 ? 16.541 -2.783 7.399 1.00 90.06 101 HIS A N 1
ATOM 791 C CA . HIS A 1 101 ? 17.949 -3.152 7.518 1.00 90.06 101 HIS A CA 1
ATOM 792 C C . HIS A 1 101 ? 18.170 -4.651 7.268 1.00 90.06 101 HIS A C 1
ATOM 794 O O . HIS A 1 101 ? 19.033 -5.016 6.476 1.00 90.06 101 HIS A O 1
ATOM 800 N N . LEU A 1 102 ? 17.328 -5.516 7.842 1.00 90.62 102 LEU A N 1
ATOM 801 C CA . LEU A 1 102 ? 17.375 -6.958 7.590 1.00 90.62 102 LEU A CA 1
ATOM 802 C C . LEU A 1 102 ? 17.173 -7.292 6.102 1.00 90.62 102 LEU A C 1
ATOM 804 O O . LEU A 1 102 ? 17.923 -8.088 5.541 1.00 90.62 102 LEU A O 1
ATOM 808 N N . GLN A 1 103 ? 16.203 -6.655 5.436 1.00 85.81 103 GLN A N 1
ATOM 809 C CA . GLN A 1 103 ? 15.996 -6.831 3.994 1.00 85.81 103 GLN A CA 1
ATOM 810 C C . GLN A 1 103 ? 17.197 -6.360 3.170 1.00 85.81 103 GLN A C 1
ATOM 812 O O . GLN A 1 103 ? 17.524 -6.985 2.162 1.00 85.81 103 GLN A O 1
ATOM 817 N N . PHE A 1 104 ? 17.859 -5.277 3.580 1.00 89.44 104 PHE A N 1
ATOM 818 C CA . PHE A 1 104 ? 19.086 -4.813 2.940 1.00 89.44 104 PHE A CA 1
ATOM 819 C C . PHE A 1 104 ? 20.213 -5.847 3.074 1.00 89.44 104 PHE A C 1
ATOM 821 O O . PHE A 1 104 ? 20.774 -6.258 2.058 1.00 89.44 104 PHE A O 1
ATOM 828 N N . LEU A 1 105 ? 20.480 -6.332 4.292 1.00 90.62 105 LEU A N 1
ATOM 829 C CA . LEU A 1 105 ? 21.501 -7.354 4.542 1.00 90.62 105 LEU A CA 1
ATOM 830 C C . LEU A 1 105 ? 21.232 -8.636 3.745 1.00 90.62 105 LEU A C 1
ATOM 832 O O . LEU A 1 105 ? 22.142 -9.161 3.111 1.00 90.62 105 LEU A O 1
ATOM 836 N N . ALA A 1 106 ? 19.977 -9.091 3.687 1.00 87.75 106 ALA A N 1
ATOM 837 C CA . ALA A 1 106 ? 19.596 -10.267 2.904 1.00 87.75 106 ALA A CA 1
ATOM 838 C C . ALA A 1 106 ? 19.866 -10.094 1.394 1.00 87.75 106 ALA A C 1
ATOM 840 O O . ALA A 1 106 ? 20.294 -11.037 0.727 1.00 87.75 106 ALA A O 1
ATOM 841 N N . ARG A 1 107 ? 19.655 -8.888 0.840 1.00 85.50 107 ARG A N 1
ATOM 842 C CA . ARG A 1 107 ? 19.960 -8.577 -0.572 1.00 85.50 107 ARG A CA 1
ATOM 843 C C . ARG A 1 107 ? 21.463 -8.571 -0.838 1.00 85.50 107 ARG A C 1
ATOM 845 O O . ARG A 1 107 ? 21.890 -9.128 -1.846 1.00 85.50 107 ARG A O 1
ATOM 852 N N . VAL A 1 108 ? 22.247 -7.963 0.055 1.00 88.19 108 VAL A N 1
ATOM 853 C CA . VAL A 1 108 ? 23.718 -7.952 -0.034 1.00 88.19 108 VAL A CA 1
ATOM 854 C C . VAL A 1 108 ? 24.255 -9.378 0.042 1.00 88.19 108 VAL A C 1
ATOM 856 O O . VAL A 1 108 ? 25.030 -9.787 -0.819 1.00 88.19 108 VAL A O 1
ATOM 859 N N . PHE A 1 109 ? 23.765 -10.167 0.998 1.00 88.50 109 PHE A N 1
ATOM 860 C CA . PHE A 1 109 ? 24.137 -11.569 1.144 1.00 88.50 109 PHE A CA 1
ATOM 861 C C . PHE A 1 109 ? 23.819 -12.383 -0.117 1.00 88.50 109 PHE A C 1
ATOM 863 O O . PHE A 1 109 ? 24.701 -13.058 -0.627 1.00 88.50 109 PHE A O 1
ATOM 870 N N . LYS A 1 110 ? 22.613 -12.257 -0.691 1.00 84.94 110 LYS A N 1
ATOM 871 C C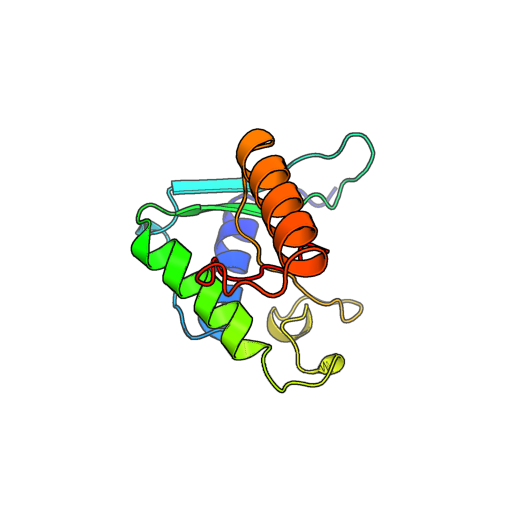A . LYS A 1 110 ? 22.236 -12.931 -1.951 1.00 84.94 110 LYS A CA 1
ATOM 872 C C . LYS A 1 110 ? 23.063 -12.477 -3.163 1.00 84.94 110 LYS A C 1
ATOM 874 O O . LYS A 1 110 ? 23.247 -13.239 -4.107 1.00 84.94 110 LYS A O 1
ATOM 879 N N . LYS A 1 111 ? 23.520 -11.223 -3.191 1.00 82.69 111 LYS A N 1
ATOM 880 C CA . LYS A 1 111 ? 24.404 -10.735 -4.261 1.00 82.69 111 LYS A CA 1
ATOM 881 C C . LYS A 1 111 ? 25.797 -11.360 -4.142 1.00 82.69 111 LYS A C 1
ATOM 883 O O . LYS A 1 111 ? 26.382 -11.726 -5.156 1.00 82.69 111 LYS A O 1
ATOM 888 N N . ASN A 1 112 ? 26.293 -11.489 -2.913 1.00 83.38 112 ASN A N 1
ATOM 889 C CA . ASN A 1 112 ? 27.634 -11.995 -2.622 1.00 83.38 112 ASN A CA 1
ATOM 890 C C . ASN A 1 112 ? 27.697 -13.533 -2.621 1.00 83.38 112 ASN A C 1
ATOM 892 O O . ASN A 1 112 ? 28.725 -14.110 -2.959 1.00 83.38 112 ASN A O 1
ATOM 896 N N . HIS A 1 113 ? 26.590 -14.201 -2.298 1.00 73.00 113 HIS A N 1
ATOM 897 C CA . HIS A 1 113 ? 26.453 -15.652 -2.274 1.00 73.00 113 HIS A CA 1
ATOM 898 C C . HIS A 1 113 ? 25.328 -16.065 -3.229 1.00 73.00 113 HIS A C 1
ATOM 900 O O . HIS A 1 113 ? 24.187 -15.652 -3.050 1.00 73.00 113 HIS A O 1
ATOM 906 N N . LYS A 1 114 ? 25.615 -16.924 -4.221 1.00 63.75 114 LYS A N 1
ATOM 907 C CA . LYS A 1 114 ? 24.643 -17.468 -5.203 1.00 63.75 114 LYS A CA 1
ATOM 908 C C . LYS A 1 114 ? 23.568 -18.391 -4.578 1.00 63.75 114 LYS A C 1
ATOM 910 O O . LYS A 1 114 ? 23.060 -19.296 -5.237 1.00 63.75 114 LYS A O 1
ATOM 915 N N . SER A 1 115 ? 23.225 -18.217 -3.305 1.00 58.38 115 SER A N 1
ATOM 916 C CA . SER A 1 115 ? 22.241 -19.025 -2.593 1.00 58.38 115 SER A CA 1
ATOM 917 C C . SER A 1 115 ? 20.816 -18.502 -2.827 1.00 58.38 115 SER A C 1
ATOM 919 O O . SER A 1 115 ? 20.533 -17.300 -2.790 1.00 58.38 115 SER A O 1
ATOM 921 N N . ARG A 1 116 ? 19.880 -19.426 -3.090 1.00 50.09 116 ARG A N 1
ATOM 922 C CA . ARG A 1 116 ? 18.442 -19.130 -3.180 1.00 50.09 116 ARG A CA 1
ATOM 923 C C . ARG A 1 116 ? 17.907 -18.830 -1.779 1.00 50.09 116 ARG A C 1
ATOM 925 O O . ARG A 1 116 ? 17.372 -19.710 -1.119 1.00 50.09 116 ARG A O 1
ATOM 932 N N . VAL A 1 117 ? 18.028 -17.588 -1.320 1.00 55.34 117 VAL A N 1
ATOM 933 C CA . VAL A 1 117 ? 17.243 -17.136 -0.164 1.00 55.34 117 VAL A CA 1
ATOM 934 C C . VAL A 1 117 ? 15.781 -17.099 -0.616 1.00 55.34 117 VAL A C 1
ATOM 936 O O . VAL A 1 117 ? 15.452 -16.350 -1.544 1.00 55.34 117 VAL A O 1
ATOM 939 N N . ALA A 1 118 ? 14.943 -17.967 -0.039 1.00 49.34 118 ALA A N 1
ATOM 940 C CA . ALA A 1 118 ? 13.526 -18.081 -0.372 1.00 49.34 118 ALA A CA 1
ATOM 941 C C . ALA A 1 118 ? 12.865 -16.694 -0.345 1.00 49.34 118 ALA A C 1
ATOM 943 O O . ALA A 1 118 ? 13.102 -15.880 0.551 1.00 49.34 118 ALA A O 1
ATOM 944 N N . GLY A 1 119 ? 12.124 -16.399 -1.411 1.00 48.97 119 GLY A N 1
ATOM 945 C CA . GLY A 1 119 ? 11.715 -15.056 -1.786 1.00 48.97 119 GLY A CA 1
ATOM 946 C C . GLY A 1 119 ? 10.800 -14.398 -0.763 1.00 48.97 119 GLY A C 1
ATOM 947 O O . GLY A 1 119 ? 9.598 -14.625 -0.763 1.00 48.97 119 GLY A O 1
ATOM 948 N N . LEU A 1 120 ? 11.352 -13.482 0.030 1.00 46.66 120 LEU A N 1
ATOM 949 C CA . LEU A 1 120 ? 10.564 -12.352 0.504 1.00 46.66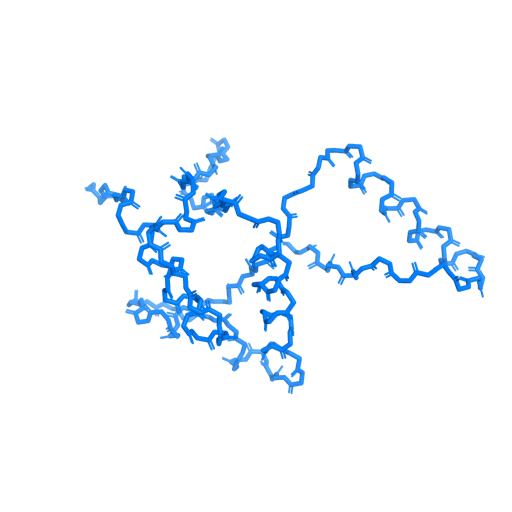 120 LEU A CA 1
ATOM 950 C C . LEU A 1 120 ? 10.248 -11.473 -0.716 1.00 46.66 120 LEU A C 1
ATOM 952 O O . LEU A 1 120 ? 11.171 -11.188 -1.492 1.00 46.66 120 LEU A O 1
ATOM 956 N N . PRO A 1 121 ? 8.984 -11.054 -0.918 1.00 43.28 121 PRO A N 1
ATOM 957 C CA . PRO A 1 121 ? 8.594 -10.266 -2.079 1.00 43.28 121 PRO A CA 1
ATOM 958 C C . PRO A 1 121 ? 9.498 -9.037 -2.178 1.00 43.28 121 PRO A C 1
ATOM 960 O O . PRO A 1 121 ? 9.589 -8.217 -1.259 1.00 43.28 121 PRO A O 1
ATOM 963 N N . MET A 1 122 ? 10.234 -8.955 -3.288 1.00 42.62 122 MET A N 1
ATOM 964 C CA . MET A 1 122 ? 11.143 -7.854 -3.576 1.00 42.62 122 MET A CA 1
ATOM 965 C C . MET A 1 122 ? 10.320 -6.604 -3.882 1.00 42.62 122 MET A C 1
ATOM 967 O O . MET A 1 122 ? 10.064 -6.283 -5.038 1.00 42.62 122 MET A O 1
ATOM 971 N N . VAL A 1 123 ? 9.921 -5.878 -2.839 1.00 43.12 123 VAL A N 1
ATOM 972 C CA . VAL A 1 123 ? 9.419 -4.513 -2.995 1.00 43.12 123 VAL A CA 1
ATOM 973 C C . VAL A 1 123 ? 10.631 -3.623 -3.263 1.00 43.12 123 VAL A C 1
ATOM 975 O O . VAL A 1 123 ? 11.487 -3.399 -2.396 1.00 43.12 123 VAL A O 1
ATOM 978 N N . LYS A 1 124 ? 10.740 -3.176 -4.514 1.00 33.41 124 LYS A N 1
ATOM 979 C CA . LYS A 1 124 ? 11.632 -2.095 -4.930 1.00 33.41 124 LYS A CA 1
ATOM 980 C C . LYS A 1 124 ? 11.016 -0.817 -4.353 1.00 33.41 124 LYS A C 1
ATOM 982 O O . LYS A 1 124 ? 10.115 -0.245 -4.948 1.00 33.41 124 LYS A O 1
ATOM 987 N N . CYS A 1 125 ? 11.401 -0.462 -3.128 1.00 30.05 125 CYS A N 1
ATOM 988 C CA . CYS A 1 125 ? 11.057 0.839 -2.568 1.00 30.05 125 CYS A CA 1
ATOM 989 C C . CYS A 1 125 ? 11.823 1.887 -3.381 1.00 30.05 125 CYS A C 1
ATOM 991 O O . CYS A 1 125 ? 13.055 1.884 -3.334 1.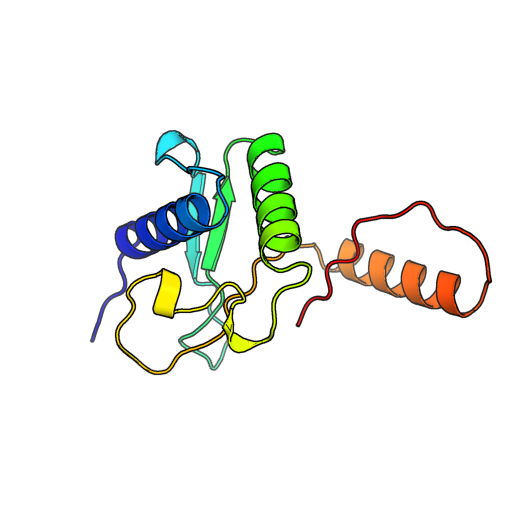00 30.05 125 CYS A O 1
ATOM 993 N N . PHE A 1 126 ? 11.096 2.693 -4.149 1.00 35.25 126 PHE A N 1
ATOM 994 C CA . PHE A 1 126 ? 11.555 3.990 -4.633 1.00 35.25 126 PHE A CA 1
ATOM 995 C C . PHE A 1 126 ? 10.997 5.055 -3.693 1.00 35.25 126 PHE A C 1
ATOM 997 O O . PHE A 1 126 ? 9.850 4.854 -3.226 1.00 35.25 126 PHE A O 1
#

Organism: Arctia plantaginis (NCBI:txid874455)

Radius of gyration: 16.38 Å; chains: 1; bounding box: 43×46×32 Å

Secondary structure (DSSP, 8-state):
-----HHHHHHHHHHHHHHTT----GGGEEEEEE--BTTBTTPPEEEEES-HHHHHHHHHHHHHHHTT--STTSSBSGGGT-SSS--B--------HHHHHHHHHHHHHHHHS-------------

Foldseek 3Di:
DPDCDQVNQVLLVQLLCVLLVHGDDPQQWPDWDFDDDPPDPPGDIDTDTPDPVSVVVSQVSLVVQQPPDDPQSHAWVVSVVDPDDTGHDDDDDDDDPVVVVVVVVVVVCCVVDVDCPPDDDPDPDD

pLDDT: mean 83.39, std 16.06, range [30.05, 96.38]